Protein AF-A0A2U1CNM1-F1 (afdb_monomer)

Structure (mmCIF, N/CA/C/O backbone):
data_AF-A0A2U1CNM1-F1
#
_entry.id   AF-A0A2U1CNM1-F1
#
loop_
_atom_site.group_PDB
_atom_site.id
_atom_site.type_symbol
_atom_site.label_atom_id
_atom_site.label_alt_id
_atom_site.label_comp_id
_atom_site.label_asym_id
_atom_site.label_entity_id
_atom_site.label_seq_id
_atom_site.pdbx_PDB_ins_code
_atom_site.Cartn_x
_atom_site.Cartn_y
_atom_site.Cartn_z
_atom_site.occupancy
_atom_site.B_iso_or_equiv
_atom_site.auth_seq_id
_atom_site.auth_comp_id
_atom_site.auth_asym_id
_atom_site.auth_atom_id
_atom_site.pdbx_PDB_model_num
ATOM 1 N N . MET A 1 1 ? -13.565 -17.607 11.728 1.00 39.34 1 MET A N 1
ATOM 2 C CA . MET A 1 1 ? -13.409 -17.019 10.381 1.00 39.34 1 MET A CA 1
ATOM 3 C C . MET A 1 1 ? -13.894 -15.579 10.435 1.00 39.34 1 MET A C 1
ATOM 5 O O . MET A 1 1 ? -15.081 -15.344 10.285 1.00 39.34 1 MET A O 1
ATOM 9 N N . THR A 1 2 ? -13.002 -14.628 10.702 1.00 37.31 2 THR A N 1
ATOM 10 C CA . T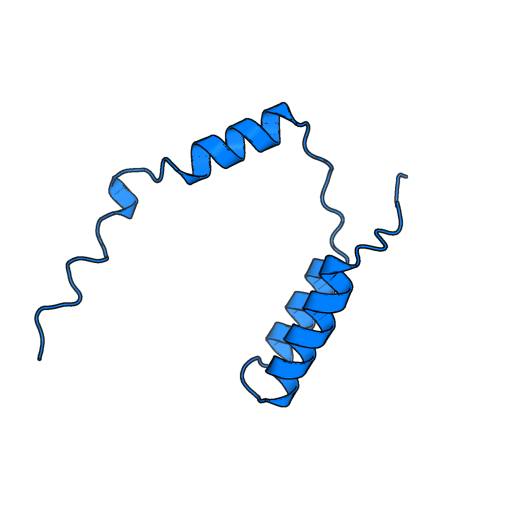HR A 1 2 ? -13.285 -13.186 10.575 1.00 37.31 2 THR A CA 1
ATOM 11 C C . THR A 1 2 ? -12.123 -12.556 9.817 1.00 37.31 2 THR A C 1
ATOM 13 O O . THR A 1 2 ? -11.348 -11.765 10.339 1.00 37.31 2 THR A O 1
ATOM 16 N N . SER A 1 3 ? -11.959 -12.994 8.570 1.00 48.56 3 SER A N 1
ATOM 17 C CA . SER A 1 3 ? -11.125 -12.306 7.589 1.00 48.56 3 SER A CA 1
ATOM 18 C C . SER A 1 3 ? -11.921 -11.091 7.120 1.00 48.56 3 SER A C 1
ATOM 20 O O . SER A 1 3 ? -12.654 -11.153 6.133 1.00 48.56 3 SER A O 1
ATOM 22 N N . SER A 1 4 ? -11.858 -9.997 7.881 1.00 51.97 4 SER A N 1
ATOM 23 C CA . SER A 1 4 ? -12.164 -8.702 7.288 1.00 51.97 4 SER A CA 1
ATOM 24 C C . SER A 1 4 ? -10.963 -8.397 6.401 1.00 51.97 4 SER A C 1
ATOM 26 O O . SER A 1 4 ? -9.832 -8.289 6.876 1.00 51.97 4 SER A O 1
ATOM 28 N N . LYS A 1 5 ? -11.178 -8.388 5.086 1.00 57.53 5 LYS A N 1
ATOM 29 C CA . LYS A 1 5 ? -10.191 -7.909 4.123 1.00 57.53 5 LYS A CA 1
ATOM 30 C C . LYS A 1 5 ? -9.914 -6.456 4.506 1.00 57.53 5 LYS A C 1
ATOM 32 O O . LYS A 1 5 ? -10.721 -5.580 4.206 1.00 57.53 5 LYS A O 1
ATOM 37 N N . HIS A 1 6 ? -8.852 -6.226 5.277 1.00 59.81 6 HIS A N 1
ATOM 38 C CA . HIS A 1 6 ? -8.500 -4.902 5.766 1.00 59.81 6 HIS A CA 1
ATOM 39 C C . HIS A 1 6 ? -8.065 -4.064 4.565 1.00 59.81 6 HIS A C 1
ATOM 41 O O . HIS A 1 6 ? -6.894 -4.042 4.200 1.00 59.81 6 HIS A O 1
ATOM 47 N N . ASN A 1 7 ? -9.022 -3.372 3.948 1.00 65.25 7 ASN A N 1
ATOM 48 C CA . ASN A 1 7 ? -8.772 -2.299 2.991 1.00 65.25 7 ASN A CA 1
ATOM 49 C C . ASN A 1 7 ? -8.273 -1.078 3.783 1.00 65.25 7 ASN A C 1
ATOM 51 O O . ASN A 1 7 ? -8.972 -0.077 3.941 1.00 65.25 7 ASN A O 1
ATOM 55 N N . SER A 1 8 ? -7.100 -1.215 4.402 1.00 83.12 8 SER A N 1
ATOM 56 C CA . SER A 1 8 ? -6.469 -0.153 5.171 1.00 83.12 8 SER A CA 1
ATOM 57 C C . SER A 1 8 ? -5.702 0.742 4.214 1.00 83.12 8 SER A C 1
ATOM 59 O O . SER A 1 8 ? -4.592 0.412 3.802 1.00 83.12 8 SER A O 1
ATOM 61 N N . ARG A 1 9 ? -6.274 1.913 3.925 1.00 89.12 9 ARG A N 1
ATOM 62 C CA . ARG A 1 9 ? -5.629 2.959 3.121 1.00 89.12 9 ARG A CA 1
ATOM 63 C C . ARG A 1 9 ? -4.205 3.277 3.598 1.00 89.12 9 ARG A C 1
ATOM 65 O O . ARG A 1 9 ? -3.330 3.538 2.786 1.00 89.12 9 ARG A O 1
ATOM 72 N N . ILE A 1 10 ? -3.966 3.210 4.910 1.00 89.00 10 ILE A N 1
ATOM 73 C CA . ILE A 1 10 ? -2.641 3.442 5.500 1.00 89.00 10 ILE A CA 1
ATOM 74 C C . ILE A 1 10 ? -1.642 2.384 5.024 1.00 89.00 10 ILE A C 1
ATOM 76 O O . ILE A 1 10 ? -0.519 2.724 4.670 1.00 89.00 10 ILE A O 1
ATOM 80 N N . LEU A 1 11 ? -2.031 1.105 5.003 1.00 89.31 11 LEU A N 1
ATOM 81 C CA . LEU A 1 11 ? -1.132 0.049 4.534 1.00 89.31 11 LEU A CA 1
ATOM 82 C C . LEU A 1 11 ? -0.821 0.220 3.046 1.00 89.31 11 LEU A C 1
ATOM 84 O O . LEU A 1 11 ? 0.320 -0.005 2.644 1.00 89.31 11 LEU A O 1
ATOM 88 N N . ASP A 1 12 ? -1.787 0.645 2.237 1.00 90.25 12 ASP A N 1
ATOM 89 C CA . ASP A 1 12 ? -1.582 0.919 0.811 1.00 90.25 12 ASP A CA 1
ATOM 90 C C . ASP A 1 12 ? -0.605 2.085 0.593 1.00 90.25 12 ASP A C 1
ATOM 92 O O . ASP A 1 12 ? 0.413 1.908 -0.066 1.00 90.25 12 ASP A O 1
ATOM 96 N N . GLU A 1 13 ? -0.799 3.225 1.259 1.00 94.19 13 GLU A N 1
ATOM 97 C CA . GLU A 1 13 ? 0.128 4.369 1.168 1.00 94.19 13 GLU A CA 1
ATOM 98 C C . GLU A 1 13 ? 1.541 4.026 1.685 1.00 94.19 13 GLU A C 1
ATOM 100 O O . GLU A 1 13 ? 2.561 4.429 1.111 1.00 94.19 13 GLU A O 1
ATOM 105 N N . MET A 1 14 ? 1.629 3.227 2.754 1.00 93.50 14 MET A N 1
ATOM 106 C CA . MET A 1 14 ? 2.911 2.717 3.243 1.00 93.50 14 MET A CA 1
ATOM 107 C C . MET A 1 14 ? 3.574 1.763 2.242 1.00 93.50 14 MET A C 1
ATOM 109 O O . MET A 1 14 ? 4.802 1.705 2.208 1.00 93.50 14 MET A O 1
ATOM 113 N N . HIS A 1 15 ? 2.799 1.031 1.430 1.00 93.81 15 HIS A N 1
ATOM 114 C CA . HIS A 1 15 ? 3.349 0.203 0.351 1.00 93.81 15 HIS A CA 1
ATOM 115 C C . HIS A 1 15 ? 4.089 1.045 -0.660 1.00 93.81 15 HIS A C 1
ATOM 117 O O . HIS A 1 15 ? 5.236 0.757 -0.977 1.00 93.81 15 HIS A O 1
ATOM 123 N N . ASP A 1 16 ? 3.433 2.098 -1.131 1.00 95.38 16 ASP A N 1
ATOM 124 C CA . ASP A 1 16 ? 3.965 2.953 -2.179 1.00 95.38 16 ASP A CA 1
ATOM 125 C C . ASP A 1 16 ? 5.226 3.664 -1.690 1.00 95.38 16 ASP A C 1
ATOM 127 O O . ASP A 1 16 ? 6.220 3.766 -2.411 1.00 95.38 16 ASP A O 1
ATOM 131 N N . THR A 1 17 ? 5.239 4.047 -0.412 1.00 96.12 17 THR A N 1
ATOM 132 C CA . THR A 1 17 ? 6.435 4.574 0.249 1.00 96.12 17 THR A CA 1
ATOM 133 C C . THR A 1 17 ? 7.559 3.532 0.296 1.00 96.12 17 THR A C 1
ATOM 135 O O . THR A 1 17 ? 8.690 3.831 -0.086 1.00 96.12 17 THR A O 1
ATOM 138 N N . ALA A 1 18 ? 7.273 2.300 0.732 1.00 96.12 18 ALA A N 1
ATOM 139 C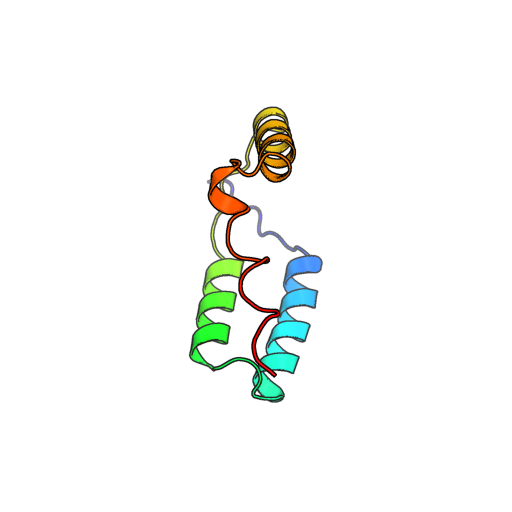 CA . ALA A 1 18 ? 8.264 1.224 0.791 1.00 96.12 18 ALA A CA 1
ATOM 140 C C . ALA A 1 18 ? 8.804 0.859 -0.602 1.00 96.12 18 ALA A C 1
ATOM 142 O O . ALA A 1 18 ? 10.014 0.700 -0.765 1.00 96.12 18 ALA A O 1
ATOM 143 N N . LEU A 1 19 ? 7.941 0.816 -1.619 1.00 96.69 19 LEU A N 1
ATOM 144 C CA . LEU A 1 19 ? 8.331 0.642 -3.016 1.00 96.69 19 LEU A CA 1
ATOM 145 C C . LEU A 1 19 ? 9.261 1.765 -3.478 1.00 96.69 19 LEU A C 1
ATOM 147 O O . LEU A 1 19 ? 10.289 1.488 -4.093 1.00 96.69 19 LEU A O 1
ATOM 151 N N . GLY A 1 20 ? 8.948 3.018 -3.143 1.00 97.25 20 GLY A N 1
ATOM 152 C CA . GLY A 1 20 ? 9.827 4.156 -3.403 1.00 97.25 20 GLY A CA 1
ATOM 153 C C . GLY A 1 20 ? 11.214 3.974 -2.777 1.00 97.25 20 GLY A C 1
ATOM 154 O O . GLY A 1 20 ? 12.226 4.158 -3.453 1.00 97.25 20 GLY A O 1
ATOM 155 N N . LEU A 1 21 ? 11.275 3.527 -1.518 1.00 96.81 21 LEU A N 1
ATOM 156 C CA . LEU A 1 21 ? 12.536 3.243 -0.821 1.00 96.81 21 LEU A CA 1
ATOM 157 C C . LEU A 1 21 ? 13.304 2.064 -1.434 1.00 96.81 21 LEU A C 1
ATOM 159 O O . LEU A 1 21 ? 14.534 2.099 -1.489 1.00 96.81 21 LEU A O 1
ATOM 163 N N . HIS A 1 22 ? 12.604 1.028 -1.897 1.00 97.25 22 HIS A N 1
ATOM 164 C CA . HIS A 1 22 ? 13.211 -0.111 -2.585 1.00 97.25 22 HIS A CA 1
ATOM 165 C C . HIS A 1 22 ? 13.813 0.319 -3.925 1.00 97.25 22 HIS A C 1
ATOM 167 O O . HIS A 1 22 ? 14.961 -0.005 -4.222 1.00 97.25 22 HIS A O 1
ATOM 173 N N . ASN A 1 23 ? 13.073 1.114 -4.698 1.00 96.75 23 ASN A N 1
ATOM 174 C CA . ASN A 1 23 ? 13.531 1.649 -5.979 1.00 96.75 23 ASN A CA 1
ATOM 175 C C . ASN A 1 23 ? 14.721 2.604 -5.810 1.00 96.75 23 ASN A C 1
ATOM 177 O O . ASN A 1 23 ? 15.609 2.631 -6.658 1.00 96.75 23 ASN A O 1
ATOM 181 N N . ALA A 1 24 ? 14.777 3.338 -4.696 1.00 97.38 24 ALA A N 1
ATOM 182 C CA . ALA A 1 24 ? 15.924 4.159 -4.313 1.00 97.38 24 ALA A CA 1
ATOM 183 C C . ALA A 1 24 ? 17.114 3.346 -3.754 1.00 97.38 24 ALA A C 1
ATOM 185 O O . ALA A 1 24 ? 18.146 3.925 -3.422 1.00 97.38 24 ALA A O 1
ATOM 186 N N . GLY A 1 25 ? 16.987 2.021 -3.608 1.00 96.19 25 GLY A N 1
ATOM 187 C CA . GLY A 1 25 ? 18.032 1.142 -3.073 1.00 96.19 25 GLY A CA 1
ATOM 188 C C . GLY A 1 25 ? 18.247 1.237 -1.557 1.00 96.19 25 GLY A C 1
ATOM 189 O O . GLY A 1 25 ? 19.180 0.629 -1.035 1.00 96.19 25 GLY A O 1
ATOM 190 N N . LEU A 1 26 ? 17.391 1.967 -0.832 1.00 97.19 26 LEU A N 1
ATOM 191 C CA . LEU A 1 26 ? 17.497 2.163 0.620 1.00 97.19 26 LEU A CA 1
ATOM 192 C C . LEU A 1 26 ? 17.010 0.950 1.418 1.00 97.19 26 LEU A C 1
ATOM 194 O O . LEU A 1 26 ? 17.453 0.723 2.546 1.00 97.19 26 LEU A O 1
ATOM 198 N N . ILE A 1 27 ? 16.114 0.152 0.837 1.00 95.12 27 ILE A N 1
ATOM 199 C CA . ILE A 1 27 ? 15.735 -1.152 1.381 1.00 95.12 27 ILE A CA 1
ATOM 200 C C . ILE A 1 27 ? 15.990 -2.245 0.348 1.00 95.12 27 ILE A C 1
ATOM 202 O O . ILE A 1 27 ? 15.764 -2.076 -0.847 1.00 95.12 27 ILE A O 1
ATOM 206 N N . SER A 1 28 ? 16.482 -3.388 0.819 1.00 97.06 28 SER A N 1
ATOM 207 C CA . SER A 1 28 ? 16.783 -4.525 -0.045 1.00 97.06 28 SER A CA 1
ATOM 208 C C . SER A 1 28 ? 15.516 -5.278 -0.451 1.00 97.06 28 SER A C 1
ATOM 210 O O . SER A 1 28 ? 14.507 -5.251 0.255 1.00 97.06 28 SER A O 1
ATOM 212 N N . LYS A 1 29 ? 15.605 -6.062 -1.532 1.00 96.12 29 LYS A N 1
ATOM 213 C CA . LYS A 1 29 ? 14.548 -7.000 -1.952 1.00 96.12 29 LYS A CA 1
ATOM 214 C C . LYS A 1 29 ? 14.093 -7.923 -0.816 1.00 96.12 29 LYS A C 1
ATOM 216 O O . LYS A 1 29 ? 12.910 -8.219 -0.694 1.00 96.12 29 LYS A O 1
ATOM 221 N N . ARG A 1 30 ? 15.031 -8.349 0.041 1.00 97.31 30 ARG A N 1
ATOM 222 C CA . ARG A 1 30 ? 14.720 -9.143 1.236 1.00 97.31 30 ARG A CA 1
ATOM 223 C C . ARG A 1 30 ? 13.795 -8.378 2.187 1.00 97.31 30 ARG A C 1
ATOM 225 O O . ARG A 1 30 ? 12.774 -8.924 2.584 1.00 97.31 30 ARG A O 1
ATOM 232 N N . ARG A 1 31 ? 14.134 -7.127 2.525 1.00 96.31 31 ARG A N 1
ATOM 233 C CA . ARG A 1 31 ? 13.311 -6.294 3.419 1.00 96.31 31 ARG A CA 1
ATOM 234 C C . ARG A 1 31 ? 11.945 -5.974 2.812 1.00 96.31 31 ARG A C 1
ATOM 236 O O . ARG A 1 31 ? 10.964 -5.975 3.542 1.00 96.31 31 ARG A O 1
ATOM 243 N N . MET A 1 32 ? 11.874 -5.752 1.497 1.00 95.50 32 MET A N 1
ATOM 244 C CA . MET A 1 32 ? 10.594 -5.563 0.804 1.00 95.50 32 MET A CA 1
ATOM 245 C C . MET A 1 32 ? 9.698 -6.806 0.945 1.00 95.50 32 MET A C 1
ATOM 247 O O . MET A 1 32 ? 8.540 -6.687 1.324 1.00 95.50 32 MET A O 1
ATOM 251 N N . GLY A 1 33 ? 10.257 -8.010 0.768 1.00 94.62 33 GLY A N 1
ATOM 252 C CA . GLY A 1 33 ? 9.506 -9.256 0.964 1.00 94.62 33 GLY A CA 1
ATOM 253 C C . GLY A 1 33 ? 9.042 -9.487 2.410 1.00 94.62 33 GLY A C 1
ATOM 254 O O . GLY A 1 33 ? 7.938 -9.978 2.631 1.00 94.62 33 GLY A O 1
ATOM 255 N N . GLU A 1 34 ? 9.850 -9.106 3.405 1.00 94.38 34 GLU A N 1
ATOM 256 C CA . GLU A 1 34 ? 9.440 -9.138 4.819 1.00 94.38 34 GLU A CA 1
ATOM 257 C C . GLU A 1 34 ? 8.275 -8.165 5.080 1.00 94.38 34 GLU A C 1
ATOM 259 O O . GLU A 1 34 ? 7.318 -8.512 5.771 1.00 94.38 34 GLU A O 1
ATOM 264 N N . PHE A 1 35 ? 8.315 -6.970 4.486 1.00 92.88 35 PHE A N 1
ATOM 265 C CA . PHE A 1 35 ? 7.237 -5.988 4.586 1.00 92.88 35 PHE A CA 1
ATOM 266 C C . PHE A 1 35 ? 5.922 -6.491 3.968 1.00 92.88 35 PHE A C 1
ATOM 268 O O . PHE A 1 35 ? 4.867 -6.377 4.600 1.00 92.88 35 PHE A O 1
ATOM 275 N N . ASP A 1 36 ? 5.979 -7.111 2.789 1.00 91.50 36 ASP A N 1
ATOM 276 C CA . ASP A 1 36 ? 4.804 -7.704 2.138 1.00 91.50 36 ASP A CA 1
ATOM 277 C C . ASP A 1 36 ? 4.200 -8.837 2.977 1.00 91.50 36 ASP A C 1
ATOM 279 O O . ASP A 1 36 ? 2.980 -8.925 3.131 1.00 91.50 36 ASP A O 1
ATOM 283 N N . ALA A 1 37 ? 5.039 -9.666 3.603 1.00 90.81 37 ALA A N 1
ATOM 284 C CA . ALA A 1 37 ? 4.575 -10.712 4.510 1.00 90.81 37 ALA A CA 1
ATOM 285 C C . ALA A 1 37 ? 3.856 -10.136 5.745 1.00 90.81 37 ALA A C 1
ATOM 287 O O . ALA A 1 37 ? 2.808 -10.648 6.147 1.00 90.81 37 ALA A O 1
ATOM 288 N N . LEU A 1 38 ? 4.380 -9.052 6.329 1.00 89.00 38 LEU A N 1
ATOM 289 C CA . LEU A 1 38 ? 3.782 -8.401 7.501 1.00 89.00 38 LEU A CA 1
ATOM 290 C C . LEU A 1 38 ? 2.435 -7.738 7.192 1.00 89.00 38 LEU A C 1
ATOM 292 O O . LEU A 1 38 ? 1.541 -7.760 8.035 1.00 89.00 38 LEU A O 1
ATOM 296 N N . ARG A 1 39 ? 2.257 -7.189 5.986 1.00 85.88 39 ARG A N 1
ATOM 297 C CA . ARG A 1 39 ? 0.993 -6.574 5.541 1.00 85.88 39 ARG A CA 1
ATOM 298 C C . ARG A 1 39 ? -0.188 -7.545 5.588 1.00 85.88 39 ARG A C 1
ATOM 300 O O . ARG A 1 39 ? -1.314 -7.133 5.856 1.00 85.88 39 ARG A O 1
ATOM 307 N N . HIS A 1 40 ? 0.064 -8.819 5.306 1.00 82.00 40 HIS A N 1
ATOM 308 C CA . HIS A 1 40 ? -0.961 -9.862 5.270 1.00 82.00 40 HIS A CA 1
ATOM 309 C C . HIS A 1 40 ? -1.058 -10.659 6.574 1.00 82.00 40 HIS A C 1
ATOM 31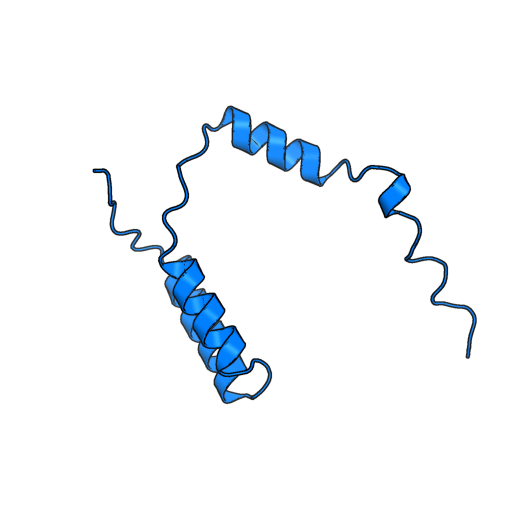1 O O . HIS A 1 40 ? -1.852 -11.600 6.665 1.00 82.00 40 HIS A O 1
ATOM 317 N N . LEU A 1 41 ? -0.269 -10.293 7.586 1.00 85.00 41 LEU A N 1
ATOM 318 C CA . LEU A 1 41 ? -0.290 -10.962 8.872 1.00 85.00 41 LEU A CA 1
ATOM 319 C C . LEU A 1 41 ? -1.626 -10.695 9.571 1.00 85.00 41 LEU A C 1
ATOM 321 O O . LEU A 1 41 ? -1.995 -9.552 9.838 1.00 85.00 41 LEU A O 1
ATOM 325 N N . GLN A 1 42 ? -2.347 -11.766 9.898 1.00 76.50 42 GLN A N 1
ATOM 326 C CA . GLN A 1 42 ? -3.540 -11.667 10.732 1.00 76.50 42 GLN A CA 1
ATOM 327 C C . GLN A 1 42 ? -3.114 -11.319 12.156 1.00 76.50 42 GLN A C 1
ATOM 329 O O . GLN A 1 42 ? -2.627 -12.167 12.903 1.00 76.50 42 GLN A O 1
ATOM 334 N N . VAL A 1 43 ? -3.298 -10.058 12.528 1.00 76.94 43 VAL A N 1
ATOM 335 C CA . VAL A 1 43 ? -3.136 -9.610 13.907 1.00 76.94 43 VAL A CA 1
ATOM 336 C C . VAL A 1 43 ? -4.481 -9.770 14.602 1.00 76.94 43 VAL A C 1
ATOM 338 O O . VAL A 1 43 ? -5.492 -9.244 14.144 1.00 76.94 43 VAL A O 1
ATOM 341 N N . HIS A 1 44 ? -4.504 -10.526 15.698 1.00 76.88 44 HIS A N 1
ATOM 342 C CA . HIS A 1 44 ? -5.705 -10.660 16.512 1.00 76.88 44 HIS A CA 1
ATOM 343 C C . HIS A 1 44 ? -6.074 -9.302 17.119 1.00 76.88 44 HIS A C 1
ATOM 345 O O . HIS A 1 44 ? -5.213 -8.618 17.679 1.00 76.88 44 HIS A O 1
ATOM 351 N N . GLU A 1 45 ? -7.346 -8.917 17.012 1.00 70.62 45 GLU A N 1
ATOM 352 C CA . GLU A 1 45 ? -7.837 -7.678 17.607 1.00 70.62 45 GLU A CA 1
ATOM 353 C C . GLU A 1 45 ? -7.619 -7.702 19.122 1.00 70.62 45 GLU A C 1
ATOM 355 O O . GLU A 1 45 ? -8.172 -8.527 19.848 1.00 70.62 45 GLU A O 1
ATOM 360 N N . MET A 1 46 ? -6.796 -6.776 19.608 1.00 78.31 46 MET A N 1
ATOM 361 C CA . MET A 1 46 ? -6.653 -6.546 21.039 1.00 78.31 46 MET A CA 1
ATOM 362 C C . MET A 1 46 ? -7.803 -5.678 21.536 1.00 78.31 46 MET A C 1
ATOM 364 O O . MET A 1 46 ? -8.152 -4.667 20.925 1.00 78.31 46 MET A O 1
ATOM 368 N N . GLN A 1 47 ? -8.350 -6.036 22.695 1.00 78.62 47 GLN A N 1
ATOM 369 C CA . GLN A 1 47 ? -9.375 -5.238 23.362 1.00 78.62 47 GLN A CA 1
ATOM 370 C C . GLN A 1 47 ? -8.811 -3.857 23.739 1.00 78.62 47 GLN A C 1
ATOM 372 O O . GLN A 1 47 ? -7.628 -3.722 24.062 1.00 78.62 47 GLN A O 1
ATOM 377 N N . LEU A 1 48 ? -9.665 -2.830 23.767 1.00 74.94 48 LEU A N 1
ATOM 378 C CA . LEU A 1 48 ? -9.271 -1.439 24.042 1.00 74.94 48 LEU A CA 1
ATOM 379 C C . LEU A 1 48 ? -8.478 -1.280 25.356 1.00 74.94 48 LEU A C 1
ATOM 381 O O . LEU A 1 48 ? -7.555 -0.477 25.457 1.00 74.94 48 LEU A O 1
ATOM 385 N N . GLU A 1 49 ? -8.803 -2.074 26.373 1.00 76.94 49 GLU A N 1
ATOM 386 C CA . GLU A 1 49 ? -8.093 -2.046 27.654 1.00 76.94 49 GLU A CA 1
ATOM 387 C C . GLU A 1 49 ? -6.673 -2.626 27.558 1.00 76.94 49 GLU A C 1
ATOM 389 O O . GLU A 1 49 ? -5.759 -2.166 28.242 1.00 76.94 49 GLU A O 1
ATOM 394 N N . GLN A 1 50 ? -6.449 -3.594 26.669 1.00 76.62 50 G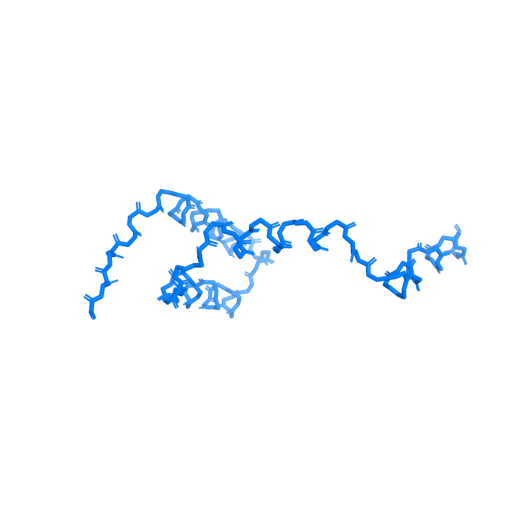LN A N 1
ATOM 395 C CA . GLN A 1 50 ? -5.121 -4.153 26.408 1.00 76.62 50 GLN A CA 1
ATOM 396 C C . GLN A 1 50 ? -4.264 -3.163 25.611 1.00 76.62 50 GLN A C 1
ATOM 398 O O . GLN A 1 50 ? -3.091 -2.969 25.936 1.00 76.62 50 GLN A O 1
ATOM 403 N N . THR A 1 51 ? -4.850 -2.464 24.632 1.00 75.38 51 THR A N 1
ATOM 404 C CA . THR A 1 51 ? -4.133 -1.440 23.856 1.00 75.38 51 THR A CA 1
ATOM 405 C C . THR A 1 51 ? -3.766 -0.223 24.710 1.00 75.38 51 THR A C 1
ATOM 407 O O . THR A 1 51 ? -2.640 0.267 24.604 1.00 75.38 51 THR A O 1
ATOM 410 N N . LYS A 1 52 ? -4.642 0.209 25.634 1.00 76.25 52 LYS A N 1
ATOM 411 C CA . LYS A 1 52 ? -4.332 1.2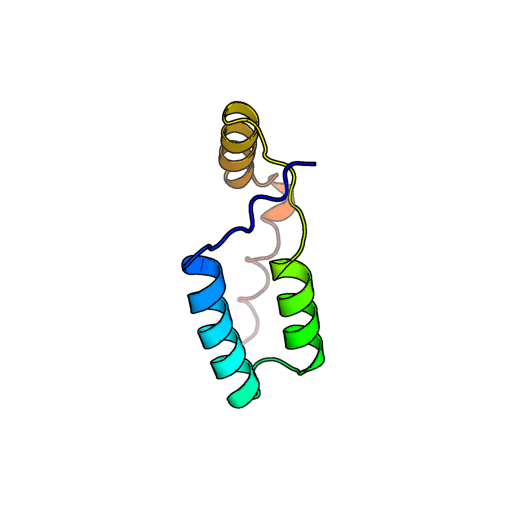44 26.643 1.00 76.25 52 LYS A CA 1
ATOM 412 C C . LYS A 1 52 ? -3.193 0.837 27.578 1.00 76.25 52 LYS A C 1
ATOM 414 O O . LYS A 1 52 ? -2.319 1.646 27.881 1.00 76.25 52 LYS A O 1
ATOM 419 N N . ARG A 1 53 ? -3.175 -0.417 28.042 1.00 78.31 53 ARG A N 1
ATOM 420 C CA . ARG A 1 53 ? -2.073 -0.925 28.878 1.00 78.31 53 ARG A CA 1
ATOM 421 C C . ARG A 1 53 ? -0.751 -0.924 28.115 1.00 78.31 53 ARG A C 1
ATOM 423 O O . ARG A 1 53 ? 0.262 -0.507 28.670 1.00 78.31 53 ARG A O 1
ATOM 430 N N . LEU A 1 54 ? -0.764 -1.327 2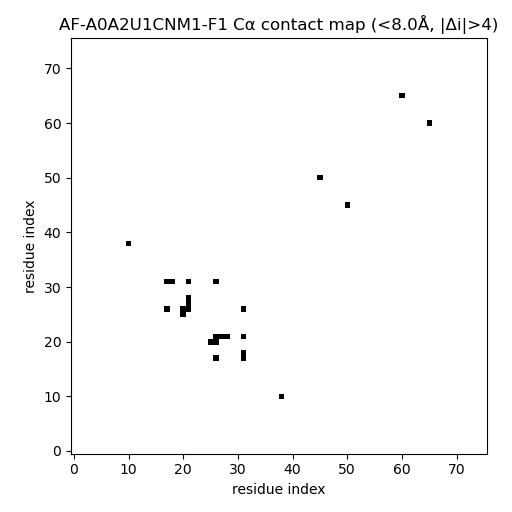6.845 1.00 76.06 54 LEU A N 1
ATOM 431 C CA . LEU A 1 54 ? 0.428 -1.327 25.997 1.00 76.06 54 LEU A CA 1
ATOM 432 C C . LEU A 1 54 ? 0.945 0.094 25.719 1.00 76.06 54 LEU A C 1
ATOM 434 O O . LEU A 1 54 ? 2.150 0.332 25.800 1.00 76.06 54 LEU A O 1
ATOM 438 N N . SER A 1 55 ? 0.059 1.058 25.443 1.00 72.19 55 SER A N 1
ATOM 439 C CA . SER A 1 55 ? 0.464 2.455 25.236 1.00 72.19 55 SER A CA 1
ATOM 440 C C . SER A 1 55 ? 1.030 3.088 26.512 1.00 72.19 55 SER A C 1
ATOM 442 O O . SER A 1 55 ? 2.044 3.784 26.446 1.00 72.19 55 SER A O 1
ATOM 444 N N . ALA A 1 56 ? 0.456 2.775 27.678 1.00 75.06 56 ALA A N 1
ATOM 445 C CA . ALA A 1 56 ? 0.981 3.195 28.977 1.00 75.06 56 ALA A CA 1
ATOM 446 C C . ALA A 1 56 ? 2.332 2.536 29.316 1.00 75.06 56 ALA A C 1
ATOM 448 O O . ALA A 1 56 ? 3.181 3.160 29.955 1.00 75.06 56 ALA A O 1
ATOM 449 N N . PHE A 1 57 ? 2.553 1.293 28.877 1.00 73.19 57 PHE A N 1
ATOM 450 C CA . PHE A 1 57 ? 3.826 0.589 29.035 1.00 73.19 57 PHE A CA 1
ATOM 451 C C . PHE A 1 57 ? 4.927 1.177 28.142 1.00 73.19 57 PHE A C 1
ATOM 453 O O . PHE A 1 57 ? 6.064 1.313 28.582 1.00 73.19 57 PHE A O 1
ATOM 460 N N . ARG A 1 58 ? 4.596 1.625 26.922 1.00 61.81 58 ARG A N 1
ATOM 461 C CA . ARG A 1 58 ? 5.566 2.189 25.962 1.00 61.81 58 ARG A CA 1
ATOM 462 C C . ARG A 1 58 ? 6.277 3.459 26.462 1.00 61.81 58 ARG A C 1
ATOM 464 O O . ARG A 1 58 ? 7.357 3.772 25.976 1.00 61.81 58 ARG A O 1
ATOM 471 N N . GLY A 1 59 ? 5.696 4.178 27.428 1.00 63.56 59 GLY A N 1
ATOM 472 C CA . GLY A 1 59 ? 6.320 5.324 28.113 1.00 63.56 59 GLY A CA 1
ATOM 473 C C . GLY A 1 59 ? 7.112 4.964 29.378 1.00 63.56 59 GLY A C 1
ATOM 474 O O . GLY A 1 59 ? 7.798 5.816 29.939 1.00 63.56 59 GLY A O 1
ATOM 475 N N . LYS A 1 60 ? 7.036 3.709 29.827 1.00 62.47 60 LYS A N 1
ATOM 476 C CA . LYS A 1 60 ? 7.748 3.162 30.984 1.00 62.47 60 LYS A CA 1
ATOM 477 C C . LYS A 1 60 ? 8.782 2.149 30.494 1.00 62.47 60 LYS A C 1
ATOM 479 O O . LYS A 1 60 ? 8.691 0.970 30.823 1.00 62.47 60 LYS A O 1
ATOM 484 N N . LEU A 1 61 ? 9.749 2.589 29.677 1.00 56.91 61 L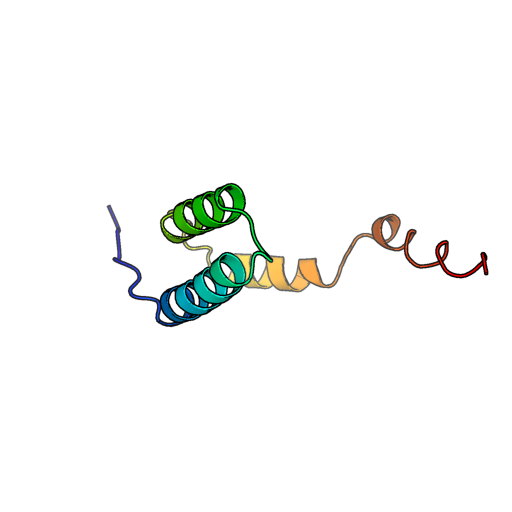EU A N 1
ATOM 485 C CA . LEU A 1 61 ? 10.932 1.751 29.475 1.00 56.91 61 LEU A CA 1
ATOM 486 C C . LEU A 1 61 ? 11.583 1.530 30.849 1.00 56.91 61 LEU A C 1
ATOM 488 O O . LEU A 1 61 ? 11.732 2.499 31.604 1.00 56.91 61 LEU A O 1
ATOM 492 N N . PRO A 1 62 ? 11.928 0.283 31.190 1.00 58.91 62 PRO A N 1
ATOM 493 C CA . PRO A 1 62 ? 12.566 -0.015 32.457 1.00 58.91 62 PRO A CA 1
ATOM 494 C C . PRO A 1 62 ? 13.942 0.691 32.468 1.00 58.91 62 PRO A C 1
ATOM 496 O O . PRO A 1 62 ? 14.546 0.924 31.415 1.00 58.91 62 PRO A O 1
ATOM 499 N N . ALA A 1 63 ? 14.361 1.207 33.630 1.00 55.56 63 ALA A N 1
ATOM 500 C CA . ALA A 1 63 ? 15.483 2.154 33.756 1.00 55.56 63 ALA A CA 1
ATOM 501 C C . ALA A 1 63 ? 16.812 1.616 33.181 1.00 55.56 63 ALA A C 1
ATOM 503 O O . ALA A 1 63 ? 17.655 2.379 32.719 1.00 55.56 63 ALA A O 1
ATOM 504 N N . ASP A 1 64 ? 16.940 0.299 33.142 1.00 53.84 64 ASP A N 1
ATOM 505 C CA . ASP A 1 64 ? 17.972 -0.520 32.513 1.00 53.84 64 ASP A CA 1
ATOM 506 C C . ASP A 1 64 ? 18.141 -0.270 31.005 1.00 53.84 64 ASP A C 1
ATOM 508 O O . ASP A 1 64 ? 19.254 -0.373 30.496 1.00 53.84 64 ASP A O 1
ATOM 512 N N . PHE A 1 65 ? 17.100 0.166 30.290 1.00 53.62 65 PHE A N 1
ATOM 513 C CA . PHE A 1 65 ? 17.207 0.524 28.870 1.00 53.62 65 PHE A CA 1
ATOM 514 C C . PHE A 1 65 ? 17.689 1.965 28.613 1.00 53.62 65 PHE A C 1
ATOM 516 O O . PHE A 1 65 ? 17.905 2.339 27.459 1.00 53.62 65 PHE A O 1
ATOM 523 N N . ARG A 1 66 ? 17.868 2.799 29.653 1.00 51.34 66 ARG A N 1
ATOM 524 C CA . ARG A 1 66 ? 18.387 4.177 29.508 1.00 51.34 66 ARG A CA 1
ATOM 525 C C . ARG A 1 66 ? 19.920 4.265 29.441 1.00 51.34 66 ARG A C 1
ATOM 527 O O . ARG A 1 66 ? 20.437 5.343 29.177 1.00 51.34 66 ARG A O 1
ATOM 534 N N . LEU A 1 67 ? 20.653 3.162 29.599 1.00 49.44 67 LEU A N 1
ATOM 535 C CA . LEU A 1 67 ? 22.122 3.158 29.699 1.00 49.44 67 LEU A CA 1
ATOM 536 C C . LEU A 1 67 ? 22.856 2.860 28.378 1.00 49.44 67 LEU A C 1
ATOM 538 O O . LEU A 1 67 ? 23.740 2.009 28.326 1.00 49.44 67 LEU A O 1
ATOM 542 N N . SER A 1 68 ? 22.526 3.547 27.282 1.00 56.78 68 SER A N 1
ATOM 543 C CA . SER A 1 68 ? 23.374 3.472 26.069 1.00 56.78 68 SER A CA 1
ATOM 544 C C . SER A 1 68 ? 23.420 4.724 25.199 1.00 56.78 68 SER A C 1
ATOM 546 O O . SER A 1 68 ? 24.106 4.715 24.183 1.00 56.78 68 SER A O 1
ATOM 548 N N . ARG A 1 69 ? 22.748 5.822 25.576 1.00 51.06 69 ARG A N 1
ATOM 549 C CA . ARG A 1 69 ? 22.862 7.083 24.822 1.00 51.06 69 ARG A CA 1
ATOM 550 C C . ARG A 1 69 ? 23.980 8.010 25.302 1.00 51.06 69 ARG A C 1
ATOM 552 O O . ARG A 1 69 ? 24.418 8.835 24.512 1.00 51.06 69 ARG A O 1
ATOM 559 N N . ASP A 1 70 ? 24.494 7.810 26.515 1.00 48.41 70 ASP A N 1
ATOM 560 C CA . ASP A 1 70 ? 25.480 8.723 27.116 1.00 48.41 70 ASP A CA 1
ATOM 561 C C . ASP A 1 70 ? 26.949 8.304 26.892 1.00 48.41 70 ASP A C 1
ATOM 563 O O . ASP A 1 70 ? 27.852 9.029 27.283 1.00 48.41 70 ASP A O 1
ATOM 567 N N . GLN A 1 71 ? 27.219 7.176 26.221 1.00 52.25 71 GLN A N 1
ATOM 568 C CA . GLN A 1 71 ? 28.590 6.698 25.929 1.00 52.25 71 GLN A CA 1
ATOM 569 C C . GLN A 1 71 ? 29.065 6.998 24.491 1.00 52.25 71 GLN A C 1
ATOM 571 O O . GLN A 1 71 ? 30.116 6.519 24.077 1.00 52.25 71 GLN A O 1
ATOM 576 N N . ALA A 1 72 ? 28.298 7.760 23.700 1.00 51.88 72 ALA A N 1
ATOM 577 C CA . ALA A 1 72 ? 28.605 8.027 22.288 1.00 51.88 72 ALA A CA 1
ATOM 578 C C . ALA A 1 72 ? 28.996 9.488 21.989 1.00 51.88 72 ALA A C 1
ATOM 580 O O . ALA A 1 72 ? 28.977 9.889 20.830 1.00 51.88 72 ALA A O 1
ATOM 581 N N . ASN A 1 73 ? 29.343 10.287 23.006 1.00 51.09 73 ASN A N 1
ATOM 582 C CA . ASN A 1 73 ? 29.818 11.663 22.817 1.00 51.09 73 ASN A CA 1
ATOM 583 C C . ASN A 1 73 ? 31.064 11.979 23.662 1.00 51.09 73 ASN A C 1
ATOM 585 O O . ASN A 1 73 ? 31.130 13.003 24.330 1.00 51.09 73 ASN A O 1
ATOM 589 N N . GLU A 1 74 ? 32.047 11.083 23.632 1.00 51.25 74 GLU A N 1
ATOM 590 C CA . GLU A 1 74 ? 33.435 11.375 24.009 1.00 51.25 74 GLU A CA 1
ATOM 591 C C . GLU A 1 74 ? 34.363 10.510 23.151 1.00 51.25 74 GLU A C 1
ATOM 593 O O . GLU A 1 74 ? 34.954 9.575 23.671 1.00 51.25 74 GLU A O 1
ATOM 598 N N . ARG A 1 75 ? 34.428 10.761 21.836 1.00 49.47 75 ARG A N 1
ATOM 599 C CA . ARG A 1 75 ? 35.602 10.566 20.952 1.00 49.47 75 ARG A CA 1
ATOM 600 C C . ARG A 1 75 ? 35.306 11.266 19.628 1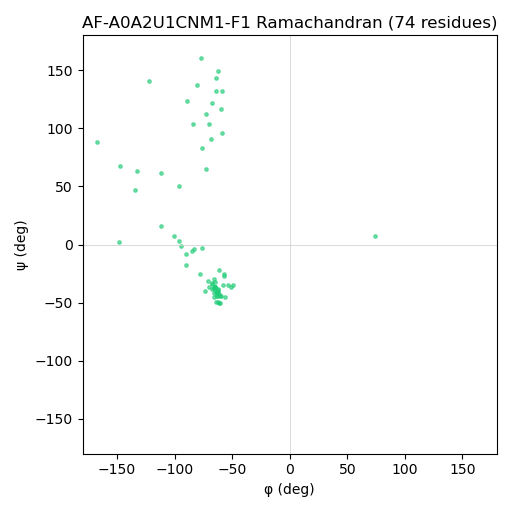.00 49.47 75 ARG A C 1
ATOM 602 O O . ARG A 1 75 ? 34.668 10.671 18.766 1.00 49.47 75 ARG A O 1
ATOM 609 N N . ASP A 1 76 ? 35.655 12.547 19.573 1.00 45.34 76 ASP A N 1
ATOM 610 C CA . ASP A 1 76 ? 36.350 13.245 18.475 1.00 45.34 76 ASP A CA 1
ATOM 611 C C . ASP A 1 76 ? 36.202 14.765 18.645 1.00 45.34 76 ASP A C 1
ATOM 613 O O . ASP A 1 76 ? 35.054 15.265 18.685 1.00 45.34 76 ASP A O 1
#

Sequence (76 aa):
MTSSKHNSRILDEMHDTALGLHNAGLISKRRMGEFDALRHLQVHEMQLEQTKRLSAFRGKLPADFRLSRDQANERD

Radius of gyration: 18.51 Å; Cα contacts (8 Å, |Δi|>4): 13; chains: 1; bounding box: 50×30×40 Å

Mea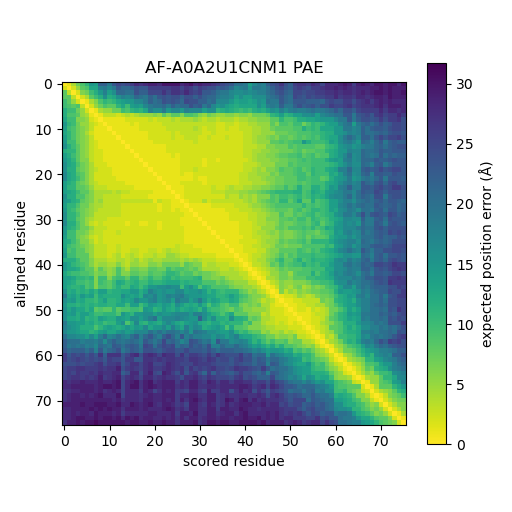n predicted aligned error: 13.22 Å

Solvent-accessible surface area (backbone atoms only — not comparable to full-atom values): 5038 Å² total; per-residue (Å²): 140,83,83,70,81,77,84,46,66,67,60,53,56,51,45,56,51,50,52,51,36,37,75,69,64,77,40,52,75,68,55,52,53,53,51,57,54,57,75,70,53,86,72,79,87,70,55,72,71,57,51,53,50,50,59,59,45,72,76,54,70,60,76,81,77,67,79,68,75,84,80,78,80,83,87,132

Nearest PDB structures (foldseek):
  7ohq-assembly1_R  TM=4.495E-01  e=9.847E+00  Saccharomyces cerevisiae S288C

pLDDT: mean 75.87, std 18.26, range [37.31, 97.38]

Organism: NCBI:txid305977

Foldseek 3Di:
DPPPVPPPPVLVVVLVVVVVCVVVVVDDPVVNVVSVVVSPDDDPDDDPVVVVVVVVVVVCDDVVVVPDPPPPPPDD

Secondary structure (DSSP, 8-state):
--------HHHHHHHHHHHHHHHTTSS-HHHHHHHHHHHT--PPPPPHHHHHHHHHHHT---GGGGTTSTTSSS--